Protein AF-A0A6A3LC48-F1 (afdb_monomer_lite)

pLDDT: mean 78.42, std 11.38, range [39.09, 95.81]

Secondary structure (DSSP, 8-state):
---------HHHHHHHHHHS-HHHHHHHHHHHHHHHHHHHHHHHHTSSSHHHHHHHHHHHHHHIIIIIHHHHHHHHHHTTTS-HHHHHHHHHHHHHHHHHHHHHHHHHHHHHHHGGGG--SSTTS-GGGSSS-TT-HHHH---

Radius of gyration: 25.18 Å; chains: 1; bounding box: 53×51×68 Å

Sequence (143 aa):
MADAEYDLSPEALLNEYHNSGPVVVMKYVTLRICVVVLLLILAIIFKDHFMDFSDFVGAWAVSLACIILPIFFYLKAFWNRTPWYEKAIGTFIIVVCTGLGGYVTYTTGHDLFLDIVSDKAFPYCPDEYSEVVYTNTSFYGNN

Organism: NCBI:txid129364

Foldseek 3Di:
DDDPPPPPPPVVVVVCCVVDPPVVVVVVVVVVVVVVVVVVVCCVLCVPPVVLVCCLCCLPVVCVVPQLVVLVVVCVVCVPPDDPVSVVVSVVSNVVSVVVSVVSNVVSVCCSPVCSVVQQCQPPDDPVCRNDHPPPCVVPDDD

InterPro domains:
  IPR013057 Amino acid transporter, transmembrane domain [PF01490] (19-101)

Structure (mmCIF, N/CA/C/O backbone):
data_AF-A0A6A3LC48-F1
#
_entry.id   AF-A0A6A3LC48-F1
#
loop_
_atom_site.group_PDB
_atom_site.id
_atom_site.type_symbol
_atom_site.label_atom_id
_atom_site.label_alt_id
_atom_site.label_comp_id
_atom_site.label_asym_id
_atom_site.label_entity_id
_atom_site.label_seq_id
_atom_site.pdbx_PDB_ins_code
_atom_site.Cartn_x
_atom_site.Cartn_y
_atom_site.Cartn_z
_atom_site.occupancy
_atom_site.B_iso_or_equiv
_atom_site.auth_seq_id
_atom_site.auth_comp_id
_atom_site.auth_asym_id
_atom_site.auth_atom_id
_atom_site.pdbx_PDB_model_num
ATOM 1 N N . MET A 1 1 ? -18.960 -11.275 23.269 1.00 39.09 1 MET A N 1
ATOM 2 C CA . MET A 1 1 ? -18.801 -11.473 21.817 1.00 39.09 1 MET A CA 1
ATOM 3 C C . MET A 1 1 ? -17.619 -12.396 21.711 1.00 39.09 1 MET A C 1
ATOM 5 O O . MET A 1 1 ? -16.554 -11.971 22.121 1.00 39.09 1 MET A O 1
ATOM 9 N N . ALA A 1 2 ? -17.874 -13.657 21.365 1.00 42.38 2 ALA A N 1
ATOM 10 C CA . ALA A 1 2 ? -16.872 -14.710 21.357 1.00 42.38 2 ALA A CA 1
ATOM 11 C C . ALA A 1 2 ? -15.786 -14.368 20.331 1.00 42.38 2 ALA A C 1
ATOM 13 O O . ALA A 1 2 ? -16.013 -14.396 19.125 1.00 42.38 2 ALA A O 1
ATOM 14 N N . ASP A 1 3 ? -14.658 -13.926 20.855 1.00 45.94 3 ASP A N 1
ATOM 15 C CA . ASP A 1 3 ? -13.305 -14.230 20.429 1.00 45.94 3 ASP A CA 1
ATOM 16 C C . ASP A 1 3 ? -13.253 -15.574 19.682 1.00 45.94 3 ASP A C 1
ATOM 18 O O . ASP A 1 3 ? -13.149 -16.653 20.257 1.00 45.94 3 ASP A O 1
ATOM 22 N N . ALA A 1 4 ? -13.388 -15.492 18.356 1.00 54.62 4 ALA A N 1
ATOM 23 C CA . ALA A 1 4 ? -13.015 -16.552 17.435 1.00 54.62 4 ALA A CA 1
ATOM 24 C C . ALA A 1 4 ? -11.483 -16.612 17.406 1.00 54.62 4 ALA A C 1
ATOM 26 O O . ALA A 1 4 ? -10.843 -16.073 16.504 1.00 54.62 4 ALA A O 1
ATOM 27 N N . GLU A 1 5 ? -10.896 -17.205 18.441 1.00 53.19 5 GLU A N 1
ATOM 28 C CA . GLU A 1 5 ? -9.494 -17.597 18.440 1.00 53.19 5 GLU A CA 1
ATOM 29 C C . GLU A 1 5 ? -9.358 -18.745 17.429 1.00 53.19 5 GLU A C 1
ATOM 31 O O . GLU A 1 5 ? -9.649 -19.903 17.718 1.00 53.19 5 GLU A O 1
ATOM 36 N N . TYR A 1 6 ? -9.062 -18.393 16.173 1.00 64.75 6 TYR A N 1
ATOM 37 C CA . TYR A 1 6 ? -8.746 -19.366 15.133 1.00 64.75 6 TYR A CA 1
ATOM 38 C C . TYR A 1 6 ? -7.434 -20.035 15.531 1.00 64.75 6 TYR A C 1
ATOM 40 O O . TYR A 1 6 ? -6.380 -19.397 15.506 1.00 64.75 6 TYR A O 1
ATOM 48 N N . ASP A 1 7 ? -7.528 -21.291 15.957 1.00 62.50 7 ASP A N 1
ATOM 49 C CA . ASP A 1 7 ? -6.393 -22.089 16.400 1.00 62.50 7 ASP A CA 1
ATOM 50 C C . ASP A 1 7 ? -5.436 -22.319 15.218 1.00 62.50 7 ASP A C 1
ATOM 52 O O . ASP A 1 7 ? -5.627 -23.198 14.379 1.00 62.50 7 ASP A O 1
ATOM 56 N N . LEU A 1 8 ? -4.417 -21.460 15.130 1.00 70.62 8 LEU A N 1
ATOM 57 C CA . LEU A 1 8 ? -3.372 -21.484 14.106 1.00 70.62 8 LEU A CA 1
ATOM 58 C C . LEU A 1 8 ? -2.271 -22.507 14.447 1.00 70.62 8 LEU A C 1
ATOM 60 O O . LEU A 1 8 ? -1.133 -22.369 13.992 1.00 70.62 8 LEU A O 1
ATOM 64 N N . SER A 1 9 ? -2.558 -23.501 15.291 1.00 78.94 9 SER A N 1
ATOM 65 C CA . SER A 1 9 ? -1.621 -24.590 15.539 1.00 78.94 9 SER A CA 1
ATOM 66 C C . SER A 1 9 ? -1.402 -25.405 14.253 1.00 78.94 9 SER A C 1
ATOM 68 O O . SER A 1 9 ? -2.340 -25.663 13.486 1.00 78.94 9 SER A O 1
ATOM 70 N N . PRO A 1 10 ? -0.151 -25.804 13.959 1.00 76.31 10 PRO A N 1
ATOM 71 C CA . PRO A 1 10 ? 0.163 -26.533 12.734 1.00 76.31 10 PRO A CA 1
ATOM 72 C C . PRO A 1 10 ? -0.586 -27.870 12.655 1.00 76.31 10 PRO A C 1
ATOM 74 O O . PRO A 1 10 ? -0.976 -28.274 11.561 1.00 76.31 10 PRO A O 1
ATOM 77 N N . GLU A 1 11 ? -0.851 -28.522 13.791 1.00 77.31 11 GLU A N 1
ATOM 78 C CA . GLU A 1 11 ? -1.686 -29.723 13.877 1.00 77.31 11 GLU A CA 1
ATOM 79 C C . GLU A 1 11 ? -3.169 -29.488 13.534 1.00 77.31 11 GLU A C 1
ATOM 81 O O . GLU A 1 11 ? -3.749 -30.304 12.811 1.00 77.31 11 GLU A O 1
ATOM 86 N N . ALA A 1 12 ? -3.790 -28.393 13.991 1.00 77.00 12 ALA A N 1
ATOM 87 C CA . ALA A 1 12 ? -5.186 -28.083 13.672 1.00 77.00 12 ALA A CA 1
ATOM 88 C C . ALA A 1 12 ? -5.361 -27.768 12.180 1.00 77.00 12 ALA A C 1
ATOM 90 O O . ALA A 1 12 ? -6.267 -28.300 11.537 1.00 77.00 12 ALA A O 1
ATOM 91 N N . LEU A 1 13 ? -4.428 -27.004 11.602 1.00 74.31 13 LEU A N 1
ATOM 92 C CA . LEU A 1 13 ? -4.400 -26.681 10.174 1.00 74.31 13 LEU A CA 1
ATOM 93 C C . LEU A 1 13 ? -4.183 -27.916 9.292 1.00 74.31 13 LEU A C 1
ATOM 95 O O . LEU A 1 13 ? -4.805 -28.03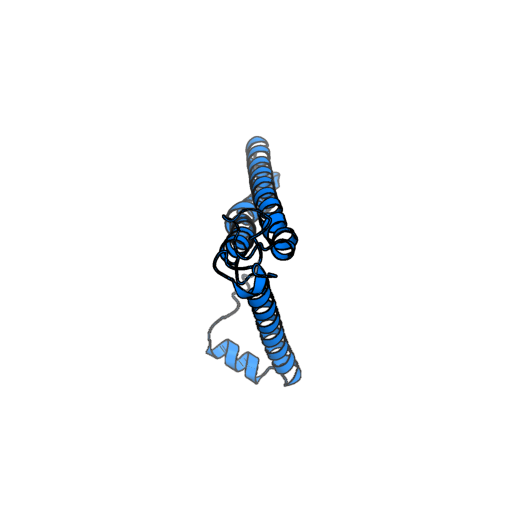5 8.237 1.00 74.31 13 LEU A O 1
ATOM 99 N N . LEU A 1 14 ? -3.318 -28.850 9.707 1.00 73.94 14 LEU A N 1
ATOM 100 C CA . LEU A 1 14 ? -3.104 -30.104 8.978 1.00 73.94 14 LEU A CA 1
ATOM 101 C C . LEU A 1 14 ? -4.348 -30.989 9.009 1.00 73.94 14 LEU A C 1
ATOM 103 O O . LEU A 1 14 ? -4.737 -31.532 7.977 1.00 73.94 14 LEU A O 1
ATOM 107 N N . ASN A 1 15 ? -4.985 -31.115 10.174 1.00 76.56 15 ASN A N 1
ATOM 108 C CA . ASN A 1 15 ? -6.213 -31.889 10.320 1.00 76.56 15 ASN A CA 1
ATOM 109 C C . ASN A 1 15 ? -7.360 -31.276 9.510 1.00 76.56 15 ASN A C 1
ATOM 111 O O . ASN A 1 15 ? -8.093 -32.003 8.841 1.00 76.56 15 ASN A O 1
ATOM 115 N N . GLU A 1 16 ? -7.479 -29.948 9.501 1.00 72.56 16 GLU A N 1
ATOM 116 C CA . GLU A 1 16 ? -8.446 -29.233 8.671 1.00 72.56 16 GLU A CA 1
ATOM 117 C C . GLU A 1 16 ? -8.141 -29.419 7.179 1.00 72.56 16 GLU A C 1
ATOM 119 O O . GLU A 1 16 ? -9.053 -29.696 6.405 1.00 72.56 16 GLU A O 1
ATOM 124 N N . TYR A 1 17 ? -6.872 -29.368 6.766 1.00 69.38 17 TYR A N 1
ATOM 125 C CA . TYR A 1 17 ? -6.455 -29.604 5.381 1.00 69.38 17 TYR A CA 1
ATOM 126 C C . TYR A 1 17 ? -6.696 -31.052 4.921 1.00 69.38 17 TYR A C 1
ATOM 128 O O . TYR A 1 17 ? -7.121 -31.269 3.789 1.00 69.38 17 TYR A O 1
ATOM 136 N N . HIS A 1 18 ? -6.480 -32.044 5.789 1.00 72.12 18 HIS A N 1
ATOM 137 C CA . HIS A 1 18 ? -6.771 -33.454 5.506 1.00 72.12 18 HIS A CA 1
ATOM 138 C C . HIS A 1 18 ? -8.271 -33.764 5.477 1.00 72.12 18 HIS A C 1
ATOM 140 O O . HIS A 1 18 ? -8.707 -34.611 4.698 1.00 72.12 18 HIS A O 1
ATOM 146 N N . ASN A 1 19 ? -9.058 -33.091 6.319 1.00 72.69 19 ASN A N 1
ATOM 147 C CA . ASN A 1 19 ? -10.512 -33.236 6.364 1.00 72.69 19 ASN A CA 1
ATOM 148 C C . ASN A 1 19 ? -11.221 -32.387 5.289 1.00 72.69 19 ASN A C 1
ATOM 150 O O . ASN A 1 19 ? -12.378 -32.626 4.940 1.00 72.69 19 ASN A O 1
ATOM 154 N N . SER A 1 20 ? -10.520 -31.399 4.734 1.00 67.75 20 SER A N 1
ATOM 155 C CA . SER A 1 20 ? -10.957 -30.601 3.597 1.00 67.75 20 SER A CA 1
ATOM 156 C C . SER A 1 20 ? -10.944 -31.452 2.330 1.00 67.75 20 SER A C 1
ATOM 158 O O . SER A 1 20 ? -9.907 -31.944 1.894 1.00 67.75 20 SER A O 1
ATOM 160 N N . GLY A 1 21 ? -12.111 -31.626 1.705 1.00 77.25 21 GLY A N 1
ATOM 161 C CA . GLY A 1 21 ? -12.223 -32.391 0.462 1.00 77.25 21 GLY A CA 1
ATOM 162 C C . GLY A 1 21 ? -11.293 -31.868 -0.653 1.00 77.25 21 GLY A C 1
ATOM 163 O O . GLY A 1 21 ? -10.888 -30.700 -0.633 1.00 77.25 21 GLY A O 1
ATOM 164 N N . PRO A 1 22 ? -11.003 -32.682 -1.687 1.00 7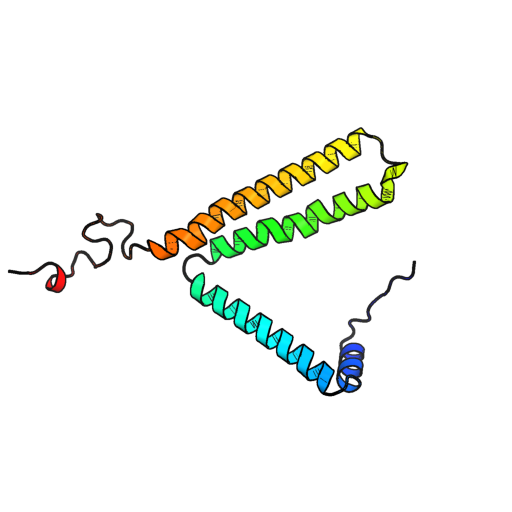8.12 22 PRO A N 1
ATOM 165 C CA . PRO A 1 22 ? -10.016 -32.363 -2.730 1.00 78.12 22 PRO A CA 1
ATOM 166 C C . PRO A 1 22 ? -10.284 -31.030 -3.448 1.00 78.12 22 PRO A C 1
ATOM 168 O O . PRO A 1 22 ? -9.363 -30.357 -3.900 1.00 78.12 22 PRO A O 1
ATOM 171 N N . VAL A 1 23 ? -11.546 -30.600 -3.506 1.00 78.38 23 VAL A N 1
ATOM 172 C CA . VAL A 1 23 ? -11.967 -29.324 -4.102 1.00 78.38 23 VAL A CA 1
ATOM 173 C C . VAL A 1 23 ? -11.466 -28.112 -3.307 1.00 78.38 23 VAL A C 1
ATOM 175 O O . VAL A 1 23 ? -11.107 -27.090 -3.888 1.00 78.38 23 VAL A O 1
ATOM 178 N N . VAL A 1 24 ? -11.432 -28.208 -1.979 1.00 82.62 24 VAL A N 1
ATOM 179 C CA . VAL A 1 24 ? -10.989 -27.118 -1.102 1.00 82.62 24 VAL A CA 1
ATOM 180 C C . VAL A 1 24 ? -9.467 -26.988 -1.171 1.00 82.62 24 VAL A C 1
ATOM 182 O O . VAL A 1 24 ? -8.946 -25.887 -1.337 1.00 82.62 24 VAL A O 1
ATOM 185 N N . VAL A 1 25 ? -8.759 -28.120 -1.166 1.00 82.69 25 VAL A N 1
ATOM 186 C CA . VAL A 1 25 ? -7.310 -28.172 -1.394 1.00 82.69 25 VAL A CA 1
ATOM 187 C C . VAL A 1 25 ? -6.935 -27.524 -2.730 1.00 82.69 25 VAL A C 1
ATOM 189 O O . VAL A 1 25 ? -6.060 -26.658 -2.768 1.00 82.69 25 VAL A O 1
ATOM 192 N N . MET A 1 26 ? -7.646 -27.858 -3.814 1.00 85.19 26 MET A N 1
ATOM 193 C CA . MET A 1 26 ? -7.429 -27.237 -5.126 1.00 85.19 26 MET A CA 1
ATOM 194 C C . MET A 1 26 ? -7.600 -25.715 -5.081 1.00 85.19 26 MET A C 1
ATOM 196 O O . MET A 1 26 ? -6.760 -25.002 -5.620 1.00 85.19 26 MET A O 1
ATOM 200 N N . LYS A 1 27 ? -8.617 -25.194 -4.380 1.00 86.00 27 LYS A N 1
ATOM 201 C CA . LYS A 1 27 ? -8.803 -23.742 -4.205 1.00 86.00 27 LYS A CA 1
ATOM 202 C C . LYS A 1 27 ? -7.620 -23.076 -3.499 1.00 86.00 27 LYS A C 1
ATOM 204 O O . LYS A 1 27 ? -7.165 -22.029 -3.956 1.00 86.00 27 LYS A O 1
ATOM 209 N N . TYR A 1 28 ? -7.112 -23.670 -2.417 1.00 84.62 28 TYR A N 1
ATOM 210 C CA . TYR A 1 28 ? -5.957 -23.128 -1.690 1.00 84.62 28 TYR A CA 1
ATOM 211 C C . TYR A 1 28 ? -4.690 -23.120 -2.546 1.00 84.62 28 TYR A C 1
ATOM 213 O O . TYR A 1 28 ? -3.959 -22.128 -2.565 1.00 84.62 28 TYR A O 1
ATOM 221 N N . VAL A 1 29 ? -4.442 -24.204 -3.283 1.00 89.06 29 VAL A N 1
ATOM 222 C CA . VAL A 1 29 ? -3.295 -24.307 -4.193 1.00 89.06 29 VAL A CA 1
ATOM 223 C C . VAL A 1 29 ? -3.419 -23.297 -5.332 1.00 89.06 29 VAL A C 1
ATOM 225 O O . VAL A 1 29 ? -2.460 -22.578 -5.605 1.00 89.06 29 VAL A O 1
ATOM 228 N N . THR A 1 30 ? -4.599 -23.162 -5.945 1.00 92.06 30 THR A N 1
ATOM 229 C CA . THR A 1 30 ? -4.852 -22.149 -6.978 1.00 92.06 30 THR A CA 1
ATOM 230 C C . THR A 1 30 ? -4.622 -20.741 -6.444 1.00 92.06 30 THR A C 1
ATOM 232 O O . THR A 1 30 ? -3.947 -19.963 -7.104 1.00 92.06 30 THR A O 1
ATOM 235 N N . LEU A 1 31 ? -5.101 -20.414 -5.241 1.00 92.81 31 LEU A N 1
ATOM 236 C CA . LEU A 1 31 ? -4.871 -19.100 -4.639 1.00 92.81 31 LEU A CA 1
ATOM 237 C C . LEU A 1 31 ? -3.374 -18.818 -4.452 1.00 92.81 31 LEU A C 1
ATOM 239 O O . LEU A 1 31 ? -2.911 -17.740 -4.817 1.00 92.81 31 LEU A O 1
ATOM 243 N N . ARG A 1 32 ? -2.601 -19.796 -3.958 1.00 93.06 32 ARG A N 1
ATOM 244 C CA . ARG A 1 32 ? -1.141 -19.658 -3.835 1.00 93.06 32 ARG A CA 1
ATOM 245 C C . ARG A 1 32 ? -0.475 -19.427 -5.187 1.00 93.06 32 ARG A C 1
ATOM 247 O O . ARG A 1 32 ? 0.342 -18.521 -5.301 1.00 93.06 32 ARG A O 1
ATOM 254 N N . ILE A 1 33 ? -0.841 -20.204 -6.207 1.00 95.12 33 ILE A N 1
ATOM 255 C CA . ILE A 1 33 ? -0.301 -20.038 -7.562 1.00 95.12 33 ILE A CA 1
ATOM 256 C C . ILE A 1 33 ? -0.655 -18.651 -8.107 1.00 95.12 33 ILE A C 1
ATOM 258 O O . ILE A 1 33 ? 0.228 -17.963 -8.603 1.00 95.12 33 ILE A O 1
ATOM 262 N N . CYS A 1 34 ? -1.903 -18.201 -7.958 1.00 95.81 34 CYS A N 1
ATOM 263 C CA . CYS A 1 34 ? -2.329 -16.871 -8.389 1.00 95.81 34 CYS A CA 1
ATOM 264 C C . CYS A 1 34 ? -1.507 -15.765 -7.722 1.00 95.81 34 CYS A C 1
ATOM 266 O O . CYS A 1 34 ? -1.014 -14.880 -8.414 1.00 95.81 34 CYS A O 1
ATOM 268 N N . VAL A 1 35 ? -1.314 -15.827 -6.400 1.00 94.19 35 VAL A N 1
ATOM 269 C CA . VAL A 1 35 ? -0.500 -14.841 -5.672 1.00 94.19 35 VAL A CA 1
ATOM 270 C C . VAL A 1 35 ? 0.941 -14.846 -6.183 1.00 94.19 35 VAL A C 1
ATOM 272 O O . VAL A 1 35 ? 1.478 -13.784 -6.477 1.00 94.19 35 VAL A O 1
ATOM 275 N N . VAL A 1 36 ? 1.557 -16.019 -6.357 1.00 95.19 36 VAL A N 1
ATOM 276 C CA . VAL A 1 36 ? 2.937 -16.126 -6.862 1.00 95.19 36 VAL A CA 1
ATOM 277 C C . VAL A 1 36 ? 3.061 -15.589 -8.288 1.00 95.19 36 VAL A C 1
ATOM 279 O O . VAL A 1 36 ? 4.007 -14.865 -8.579 1.00 95.19 36 VAL A O 1
ATOM 282 N N . VAL A 1 37 ? 2.109 -15.895 -9.172 1.00 95.75 37 VAL A N 1
ATOM 283 C CA . VAL A 1 37 ? 2.102 -15.395 -10.555 1.00 95.75 37 VAL A CA 1
ATOM 284 C C . VAL A 1 37 ? 1.958 -13.875 -10.583 1.00 95.75 37 VAL A C 1
ATOM 286 O O . VAL A 1 37 ? 2.690 -13.215 -11.313 1.00 95.75 37 VAL A O 1
ATOM 289 N N . LEU A 1 38 ? 1.069 -13.307 -9.764 1.00 90.62 38 LEU A N 1
ATOM 290 C CA . LEU A 1 38 ? 0.927 -11.855 -9.643 1.00 90.62 38 LEU A CA 1
ATOM 291 C C . LEU A 1 38 ? 2.224 -11.209 -9.151 1.00 90.62 38 LEU A C 1
ATOM 293 O O . LEU A 1 38 ? 2.698 -10.261 -9.767 1.00 90.62 38 LEU A O 1
ATOM 297 N N . LEU A 1 39 ? 2.834 -11.753 -8.094 1.00 87.88 39 LEU A N 1
ATOM 298 C CA . LEU A 1 39 ? 4.115 -11.264 -7.581 1.00 87.88 39 LEU A CA 1
ATOM 299 C C . LEU A 1 39 ? 5.230 -11.360 -8.630 1.00 87.88 39 LEU A C 1
ATOM 301 O O . LEU A 1 39 ? 6.048 -10.452 -8.730 1.00 87.88 39 LEU A O 1
ATOM 305 N N . LEU A 1 40 ? 5.246 -12.421 -9.437 1.00 90.75 40 LEU A N 1
ATOM 306 C CA . LEU A 1 40 ? 6.221 -12.601 -10.510 1.00 90.75 40 LEU A CA 1
ATOM 307 C C . LEU A 1 40 ? 6.032 -11.580 -11.638 1.00 90.75 40 LEU A C 1
ATOM 309 O O . LEU A 1 40 ? 7.011 -11.004 -12.100 1.00 90.75 40 LEU A O 1
ATOM 313 N N . ILE A 1 41 ? 4.791 -11.315 -12.052 1.00 87.56 41 ILE A N 1
ATOM 314 C CA . ILE A 1 41 ? 4.488 -10.282 -13.054 1.00 87.56 41 ILE A CA 1
ATOM 315 C C . ILE A 1 41 ? 4.935 -8.907 -12.544 1.00 87.56 41 ILE A C 1
ATOM 317 O O . ILE A 1 41 ? 5.622 -8.184 -13.261 1.00 87.56 41 ILE A O 1
ATOM 321 N N . LEU A 1 42 ? 4.602 -8.574 -11.292 1.00 83.44 42 LEU A N 1
ATOM 322 C CA . LEU A 1 42 ? 5.022 -7.321 -10.659 1.00 83.44 42 LEU A CA 1
ATOM 323 C C . LEU A 1 42 ? 6.552 -7.216 -10.578 1.00 83.44 42 LEU A C 1
ATOM 325 O O . LEU A 1 42 ? 7.099 -6.162 -10.874 1.00 83.44 42 LEU A O 1
ATOM 329 N N . ALA A 1 43 ? 7.252 -8.305 -10.251 1.00 83.19 43 ALA A N 1
ATOM 330 C CA . ALA A 1 43 ? 8.713 -8.326 -10.193 1.00 83.19 43 ALA A CA 1
ATOM 331 C C . ALA A 1 43 ? 9.383 -8.125 -11.564 1.00 83.19 43 ALA A C 1
ATOM 333 O O . ALA A 1 43 ? 10.475 -7.567 -11.628 1.00 83.19 43 ALA A O 1
ATOM 334 N N . ILE A 1 44 ? 8.754 -8.580 -12.653 1.00 83.12 44 ILE A N 1
ATOM 335 C CA . ILE A 1 44 ? 9.263 -8.368 -14.015 1.00 83.12 44 ILE A CA 1
ATOM 336 C C . ILE A 1 44 ? 9.054 -6.914 -14.445 1.00 83.12 44 ILE A C 1
ATOM 338 O O . ILE A 1 44 ? 9.976 -6.310 -14.980 1.00 83.12 44 ILE A O 1
ATOM 342 N N . ILE A 1 45 ? 7.861 -6.359 -14.208 1.00 77.31 45 ILE A N 1
ATOM 343 C CA . ILE A 1 45 ? 7.514 -4.993 -14.629 1.00 77.31 45 ILE A CA 1
ATOM 344 C C . ILE A 1 45 ? 8.290 -3.952 -13.815 1.00 77.31 45 ILE A C 1
ATOM 346 O O . ILE A 1 45 ? 8.789 -2.986 -14.373 1.00 77.31 45 ILE A O 1
ATOM 350 N N . PHE A 1 46 ? 8.427 -4.162 -12.505 1.00 72.75 46 PHE A N 1
ATOM 351 C CA . PHE A 1 46 ? 9.047 -3.204 -11.585 1.00 72.75 46 PHE A CA 1
ATOM 352 C C . PHE A 1 46 ? 10.495 -3.543 -11.244 1.00 72.75 46 PHE A C 1
ATOM 354 O O . PHE A 1 46 ? 10.981 -3.156 -10.184 1.00 72.75 46 PHE A O 1
ATOM 361 N N . LYS A 1 47 ? 11.191 -4.275 -12.121 1.00 73.12 47 LYS A N 1
ATOM 362 C CA . LYS A 1 47 ? 12.584 -4.689 -11.907 1.00 73.12 47 LYS A CA 1
ATOM 363 C C . LYS A 1 47 ? 13.489 -3.501 -11.558 1.00 73.12 47 LYS A C 1
ATOM 365 O O . LYS A 1 47 ? 14.294 -3.619 -10.637 1.00 73.12 47 LYS A O 1
ATOM 370 N N . ASP A 1 48 ? 13.333 -2.387 -12.269 1.00 70.62 48 ASP A N 1
ATOM 371 C CA . ASP A 1 48 ? 14.229 -1.230 -12.168 1.00 70.62 48 ASP A CA 1
ATOM 372 C C . ASP A 1 48 ? 13.743 -0.178 -11.147 1.00 70.62 48 ASP A C 1
ATOM 374 O O . ASP A 1 48 ? 14.541 0.593 -10.623 1.00 70.62 48 ASP A O 1
ATOM 378 N N . HIS A 1 49 ? 12.469 -0.253 -10.738 1.00 72.88 49 HIS A N 1
ATOM 379 C CA . HIS A 1 49 ? 11.820 0.656 -9.777 1.00 72.88 49 HIS A CA 1
ATOM 380 C C . HIS A 1 49 ? 11.180 -0.084 -8.582 1.00 72.88 49 HIS A C 1
ATOM 382 O O . HIS A 1 49 ? 10.138 0.302 -8.051 1.00 72.88 49 HIS A O 1
ATOM 388 N N . PHE A 1 50 ? 11.780 -1.192 -8.133 1.00 77.88 50 PHE A N 1
ATOM 389 C CA . PHE A 1 50 ? 11.213 -2.008 -7.047 1.00 77.88 50 PHE A CA 1
ATOM 390 C C . PHE A 1 50 ? 11.115 -1.248 -5.715 1.00 77.88 50 PHE A C 1
ATOM 392 O O . PHE A 1 50 ? 10.180 -1.466 -4.942 1.00 77.88 50 PHE A O 1
ATOM 399 N N . MET A 1 51 ? 12.077 -0.358 -5.448 1.00 78.62 51 MET A N 1
ATOM 400 C CA . MET A 1 51 ? 12.102 0.470 -4.239 1.00 78.62 51 MET A CA 1
ATOM 401 C C . MET A 1 51 ? 10.866 1.377 -4.190 1.00 78.62 51 MET A C 1
ATOM 403 O O . MET A 1 51 ? 10.139 1.361 -3.200 1.00 78.62 51 MET A O 1
ATOM 407 N N . ASP A 1 52 ? 10.553 2.022 -5.312 1.00 80.06 52 ASP A N 1
ATOM 408 C CA . ASP A 1 52 ? 9.385 2.882 -5.487 1.00 80.06 52 ASP A CA 1
ATOM 409 C C . ASP A 1 52 ? 8.084 2.086 -5.264 1.00 80.06 52 ASP A C 1
ATOM 411 O O . ASP A 1 52 ? 7.246 2.459 -4.443 1.00 80.06 52 ASP A O 1
ATOM 415 N N . PHE A 1 53 ? 7.943 0.903 -5.874 1.00 80.56 53 PHE A N 1
ATOM 416 C CA . PHE A 1 53 ? 6.801 0.012 -5.615 1.00 80.56 53 PHE A CA 1
ATOM 417 C C . PHE A 1 53 ? 6.661 -0.362 -4.129 1.00 80.56 53 PHE A C 1
ATOM 419 O O . PHE A 1 53 ? 5.551 -0.385 -3.582 1.00 80.56 53 PHE A O 1
ATOM 426 N N . SER A 1 54 ? 7.781 -0.663 -3.467 1.00 83.88 54 SER A N 1
ATOM 427 C CA . SER A 1 54 ? 7.791 -1.023 -2.050 1.00 83.88 54 SER A CA 1
ATOM 428 C C . SER A 1 54 ? 7.391 0.149 -1.151 1.00 83.88 54 SER A C 1
ATOM 430 O O . SER A 1 54 ? 6.643 -0.057 -0.193 1.00 83.88 54 SER A O 1
ATOM 432 N N . ASP A 1 55 ? 7.785 1.372 -1.509 1.00 84.38 55 ASP A N 1
ATOM 433 C CA . ASP A 1 55 ? 7.413 2.595 -0.801 1.00 84.38 55 ASP A CA 1
ATOM 434 C C . ASP A 1 55 ? 5.929 2.922 -0.989 1.00 84.38 55 ASP A C 1
ATOM 436 O O . ASP A 1 55 ? 5.256 3.308 -0.031 1.00 84.38 55 ASP A O 1
ATOM 440 N N . PHE A 1 56 ? 5.367 2.663 -2.174 1.00 82.56 56 PHE A N 1
ATOM 441 C CA . PHE A 1 56 ? 3.929 2.774 -2.417 1.00 82.56 56 PHE A CA 1
ATOM 442 C C . PHE A 1 56 ? 3.117 1.814 -1.533 1.00 82.56 56 PHE A C 1
ATOM 444 O O . PHE A 1 56 ? 2.222 2.240 -0.791 1.00 82.56 56 PHE A O 1
ATOM 451 N N . VAL A 1 57 ? 3.436 0.516 -1.583 1.00 85.56 57 VAL A N 1
ATOM 452 C CA . VAL A 1 57 ? 2.723 -0.504 -0.798 1.00 85.56 57 VAL A CA 1
ATOM 453 C C . VAL A 1 57 ? 2.927 -0.269 0.697 1.00 85.56 57 VAL A C 1
ATOM 455 O O . VAL A 1 57 ? 1.970 -0.366 1.466 1.00 85.56 57 VAL A O 1
ATOM 458 N N . GLY A 1 58 ? 4.145 0.082 1.110 1.00 84.25 58 GLY A N 1
ATOM 459 C CA . GLY A 1 58 ? 4.490 0.397 2.490 1.00 84.25 58 GLY A CA 1
ATOM 460 C C . GLY A 1 58 ? 3.696 1.586 3.017 1.00 84.25 58 GLY A C 1
ATOM 461 O O . GLY A 1 58 ? 3.017 1.455 4.034 1.00 84.25 58 GLY A O 1
ATOM 462 N N . ALA A 1 59 ? 3.697 2.715 2.305 1.00 85.06 59 ALA A N 1
ATOM 463 C CA . ALA A 1 59 ? 3.000 3.925 2.730 1.00 85.06 59 ALA A CA 1
ATOM 464 C C . ALA A 1 59 ? 1.501 3.681 2.953 1.00 85.06 59 ALA A C 1
ATOM 466 O O . ALA A 1 59 ? 0.955 4.128 3.962 1.00 85.06 59 ALA A O 1
ATOM 467 N N . TRP A 1 60 ? 0.834 2.940 2.064 1.00 84.25 60 TRP A N 1
ATOM 468 C CA . TRP A 1 60 ? -0.598 2.664 2.191 1.00 84.25 60 TRP A CA 1
ATOM 469 C C . TRP A 1 60 ? -0.923 1.546 3.179 1.00 84.25 60 TRP A C 1
ATOM 471 O O . TRP A 1 60 ? -1.746 1.744 4.074 1.00 84.25 60 TRP A O 1
ATOM 481 N N . ALA A 1 61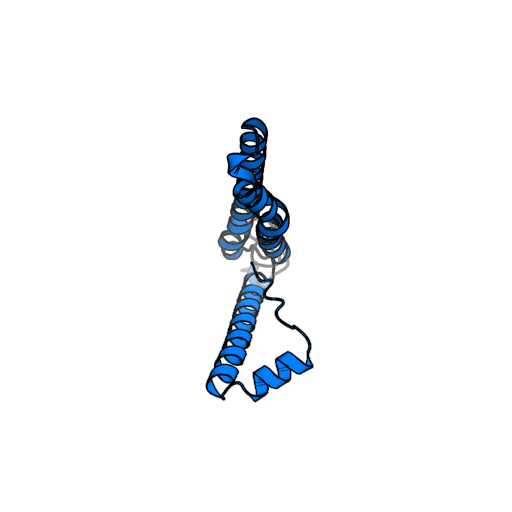 ? -0.293 0.376 3.047 1.00 87.56 61 ALA A N 1
ATOM 482 C CA . ALA A 1 61 ? -0.620 -0.785 3.871 1.00 87.56 61 ALA A CA 1
ATOM 483 C C . ALA A 1 61 ? -0.260 -0.550 5.342 1.00 87.56 61 ALA A C 1
ATOM 485 O O . ALA A 1 61 ? -1.053 -0.879 6.227 1.00 87.56 61 ALA A O 1
ATOM 486 N N . VAL A 1 62 ? 0.896 0.071 5.605 1.00 88.50 62 VAL A N 1
ATOM 487 C CA . VAL A 1 62 ? 1.316 0.408 6.968 1.00 88.50 62 VAL A CA 1
ATOM 488 C C . VAL A 1 62 ? 0.381 1.468 7.536 1.00 88.50 62 VAL A C 1
ATOM 490 O O . VAL A 1 62 ? -0.248 1.200 8.553 1.00 88.50 62 VAL A O 1
ATOM 493 N N . SER A 1 63 ? 0.178 2.607 6.861 1.00 87.69 63 SER A N 1
ATOM 494 C CA . SER A 1 63 ? -0.708 3.671 7.371 1.00 87.69 63 SER A CA 1
ATOM 495 C C . SER A 1 63 ? -2.131 3.179 7.643 1.00 87.69 63 SER A C 1
ATOM 497 O O . SER A 1 63 ? -2.739 3.569 8.643 1.00 87.69 63 SER A O 1
ATOM 499 N N . LEU A 1 64 ? -2.661 2.288 6.797 1.00 88.56 64 LEU A N 1
ATOM 500 C CA . LEU A 1 64 ? -3.964 1.671 7.022 1.00 88.56 64 LEU A CA 1
ATOM 501 C C . LEU A 1 64 ? -3.964 0.793 8.275 1.00 88.56 64 LEU A C 1
ATOM 503 O O . LEU A 1 64 ? -4.826 0.975 9.133 1.00 88.56 64 LEU A O 1
ATOM 507 N N . ALA A 1 65 ? -3.001 -0.121 8.400 1.00 90.19 65 ALA A N 1
ATOM 508 C CA . ALA A 1 65 ? -2.952 -1.084 9.495 1.00 90.19 65 ALA A CA 1
ATOM 509 C C . ALA A 1 65 ? -2.620 -0.444 10.854 1.00 90.19 65 ALA A C 1
ATOM 511 O O . ALA A 1 65 ? -3.227 -0.811 11.860 1.00 90.19 65 ALA A O 1
ATOM 512 N N . CYS A 1 66 ? -1.678 0.503 10.902 1.00 86.38 66 CYS A N 1
ATOM 513 C CA . CYS A 1 66 ? -1.145 1.028 12.161 1.00 86.38 66 CYS A CA 1
ATOM 514 C C . CYS A 1 66 ? -1.699 2.395 12.581 1.00 86.38 66 CYS A C 1
ATOM 516 O O . CYS A 1 66 ? -1.596 2.729 13.760 1.00 86.38 66 CYS A O 1
ATOM 518 N N . ILE A 1 67 ? -2.317 3.167 11.678 1.00 89.06 67 ILE A N 1
ATOM 519 C CA . ILE A 1 67 ? -2.885 4.485 12.013 1.00 89.06 67 ILE A CA 1
ATOM 520 C C . ILE A 1 67 ? -4.395 4.515 11.777 1.00 89.06 67 ILE A C 1
ATOM 522 O O . ILE A 1 67 ? -5.163 4.771 12.703 1.00 89.06 67 ILE A O 1
ATOM 526 N N . ILE A 1 68 ? -4.850 4.234 10.555 1.00 88.62 68 ILE A N 1
ATOM 527 C CA . ILE A 1 68 ? -6.257 4.438 10.182 1.00 88.62 68 ILE A CA 1
ATOM 528 C C . ILE A 1 68 ? -7.164 3.431 10.896 1.00 88.62 68 ILE A C 1
ATOM 530 O O . ILE A 1 68 ? -8.159 3.832 11.497 1.00 88.62 68 ILE A O 1
ATOM 534 N N . LEU A 1 69 ? -6.818 2.142 10.878 1.00 90.19 69 LEU A N 1
ATOM 535 C CA . LEU A 1 69 ? -7.614 1.080 11.495 1.00 90.19 69 LEU A CA 1
ATOM 536 C C . LEU A 1 69 ? -7.812 1.262 13.018 1.00 90.19 69 LEU A C 1
ATOM 538 O O . LEU A 1 69 ? -8.966 1.225 13.456 1.00 90.19 69 LEU A O 1
ATOM 542 N N . PRO A 1 70 ? -6.768 1.502 13.843 1.00 88.75 70 PRO A N 1
ATOM 543 C CA . PRO A 1 70 ? -6.955 1.694 15.281 1.00 88.75 70 PRO A CA 1
ATOM 544 C C . PRO A 1 70 ? -7.756 2.958 15.613 1.00 88.75 70 PRO A C 1
ATOM 546 O O . PRO A 1 70 ? -8.637 2.904 16.472 1.00 88.75 70 PRO A O 1
ATOM 549 N N . ILE A 1 71 ? -7.525 4.075 14.912 1.00 89.19 71 ILE A N 1
ATOM 550 C CA . ILE A 1 71 ? -8.290 5.315 15.131 1.00 89.19 71 ILE A CA 1
ATOM 551 C C . ILE A 1 71 ? -9.752 5.117 14.715 1.00 89.19 71 ILE A C 1
ATOM 553 O O . ILE A 1 71 ? -10.668 5.529 15.430 1.00 89.19 71 ILE A O 1
ATOM 557 N N . PHE A 1 72 ? -9.994 4.440 13.592 1.00 88.56 72 PHE A N 1
ATOM 558 C CA . PHE A 1 72 ? -11.341 4.146 13.116 1.00 88.56 72 PHE A CA 1
ATOM 559 C C . PHE A 1 72 ? -12.113 3.258 14.099 1.00 88.56 72 PHE A C 1
ATOM 561 O O . PHE A 1 72 ? -13.259 3.561 14.438 1.00 88.56 72 PHE A O 1
ATOM 568 N N . PHE A 1 73 ? -11.491 2.191 14.608 1.00 89.62 73 PHE A N 1
ATOM 569 C CA . PHE A 1 73 ? -12.115 1.333 15.614 1.00 89.62 73 PHE A CA 1
ATOM 570 C C . PHE A 1 73 ? -12.324 2.041 16.949 1.00 89.62 73 PHE A C 1
ATOM 572 O O . PHE A 1 73 ? -13.387 1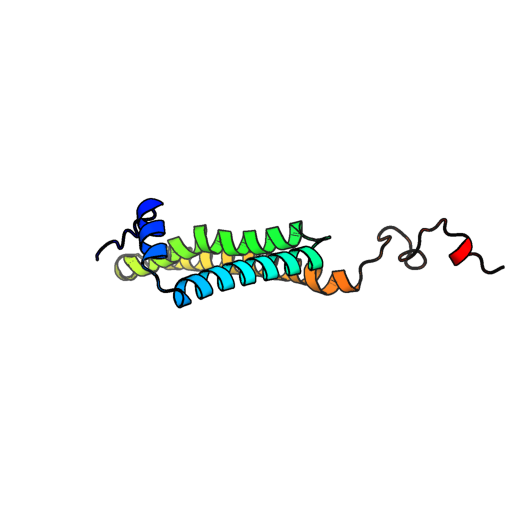.868 17.544 1.00 89.62 73 PHE A O 1
ATOM 579 N N . TYR A 1 74 ? -11.387 2.885 17.385 1.00 86.31 74 TYR A N 1
ATOM 580 C CA . TYR A 1 74 ? -11.549 3.702 18.587 1.00 86.31 74 TYR A CA 1
ATOM 581 C C . TYR A 1 74 ? -12.771 4.623 18.481 1.00 86.31 74 TYR A C 1
ATOM 583 O O . TYR A 1 74 ? -13.654 4.592 19.342 1.00 86.31 74 TYR A O 1
ATOM 591 N N . LEU A 1 75 ? -12.877 5.383 17.385 1.00 85.81 75 LEU A N 1
ATOM 592 C CA . LEU A 1 75 ? -14.006 6.284 17.157 1.00 85.81 75 LEU A CA 1
ATOM 593 C C . LEU A 1 75 ? -15.324 5.514 17.037 1.00 85.81 75 LEU A C 1
ATOM 595 O O . LEU A 1 75 ? -16.324 5.928 17.619 1.00 85.81 75 LEU A O 1
ATOM 599 N N . LYS A 1 76 ? -15.334 4.372 16.340 1.00 86.00 76 L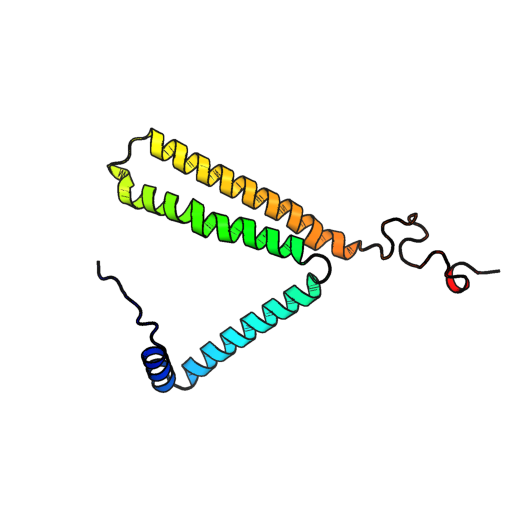YS A N 1
ATOM 600 C CA . LYS A 1 76 ? -16.527 3.526 16.200 1.00 86.00 76 LYS A CA 1
ATOM 601 C C . LYS A 1 76 ? -16.983 2.936 17.539 1.00 86.00 76 LYS A C 1
ATOM 603 O O . LYS A 1 76 ? -18.181 2.917 17.807 1.00 86.00 76 LYS A O 1
ATOM 608 N N . ALA A 1 77 ? -16.056 2.464 18.373 1.00 87.00 77 ALA A N 1
ATOM 609 C CA . ALA A 1 77 ? -16.368 1.828 19.652 1.00 87.00 77 ALA A CA 1
ATOM 610 C C . ALA A 1 77 ? -16.856 2.832 20.708 1.00 87.00 77 ALA A C 1
ATOM 612 O O . ALA A 1 77 ? -17.812 2.552 21.430 1.00 87.00 77 ALA A O 1
ATOM 613 N N . PHE A 1 78 ? -16.246 4.020 20.775 1.00 83.81 78 PHE A N 1
ATOM 614 C CA . PHE A 1 78 ? -16.541 5.022 21.807 1.00 83.81 78 PHE A CA 1
ATOM 615 C C . PHE A 1 78 ? -17.352 6.221 21.308 1.00 83.81 78 PHE A C 1
ATOM 617 O O . PHE A 1 78 ? -17.480 7.220 22.015 1.00 83.81 78 PHE A O 1
ATOM 624 N N . TRP A 1 79 ? -18.002 6.110 20.145 1.00 75.38 79 TRP A N 1
ATOM 625 C CA . TRP A 1 79 ? -18.695 7.218 19.479 1.00 75.38 79 TRP A CA 1
ATOM 626 C C . TRP A 1 79 ? -19.619 8.038 20.392 1.00 75.38 79 TRP A C 1
ATOM 628 O O . TRP A 1 79 ? -19.685 9.258 20.261 1.00 75.38 79 TRP A O 1
ATOM 638 N N . ASN A 1 80 ? -20.322 7.407 21.334 1.00 78.44 80 ASN A N 1
ATOM 639 C CA . ASN A 1 80 ? -21.272 8.102 22.208 1.00 78.44 80 ASN A CA 1
ATOM 640 C C . ASN A 1 80 ? -20.652 8.674 23.500 1.00 78.44 80 ASN A C 1
ATOM 642 O O . ASN A 1 80 ? -21.297 9.442 24.206 1.00 78.44 80 ASN A O 1
ATOM 646 N N . ARG A 1 81 ? -19.419 8.278 23.839 1.00 80.75 81 ARG A N 1
ATOM 647 C CA . ARG A 1 81 ? -18.688 8.710 25.045 1.00 80.75 81 ARG A CA 1
ATOM 648 C C . ARG A 1 81 ? -17.597 9.730 24.729 1.00 80.75 81 ARG A C 1
ATOM 650 O O . ARG A 1 81 ? -17.244 10.521 25.595 1.00 80.75 81 ARG A O 1
ATOM 657 N N . THR A 1 82 ? -17.082 9.709 23.505 1.00 76.88 82 THR A N 1
ATOM 658 C CA . THR A 1 82 ? -15.968 10.547 23.079 1.00 76.88 82 THR A CA 1
ATOM 659 C C . THR A 1 82 ? -16.416 11.994 22.827 1.00 76.88 82 THR A C 1
ATOM 661 O O . THR A 1 82 ? -17.353 12.217 22.046 1.00 76.88 82 THR A O 1
ATOM 664 N N . PRO A 1 83 ? -15.755 12.992 23.442 1.00 83.44 83 PRO A N 1
ATOM 665 C CA . PRO A 1 83 ? -16.031 14.404 23.199 1.00 83.44 83 PRO A CA 1
ATOM 666 C C . PRO A 1 83 ? -15.695 14.810 21.754 1.00 83.44 83 PRO A C 1
ATOM 668 O O . PRO A 1 83 ? -14.895 14.180 21.064 1.00 83.44 83 PRO A O 1
ATOM 671 N N . TRP A 1 84 ? -16.327 15.880 21.270 1.00 83.56 84 TRP A N 1
ATOM 672 C CA . TRP A 1 84 ? -16.268 16.281 19.857 1.00 83.56 84 TRP A CA 1
ATOM 673 C C . TRP A 1 84 ? -14.855 16.647 19.365 1.00 83.56 84 TRP A C 1
ATOM 675 O O . TRP A 1 84 ? -14.562 16.449 18.186 1.00 83.56 84 TRP A O 1
ATOM 685 N N . TYR A 1 85 ? -13.969 17.119 20.252 1.00 85.06 85 TYR A N 1
ATOM 686 C CA . TYR A 1 85 ? -12.596 17.485 19.890 1.00 85.06 85 TYR A CA 1
ATOM 687 C C . TYR A 1 85 ? -11.757 16.264 19.474 1.00 85.06 85 TYR A C 1
ATOM 689 O O . TYR A 1 85 ? -11.038 16.331 18.481 1.00 85.06 85 TYR A O 1
ATOM 697 N N . GLU A 1 86 ? -11.889 15.120 20.157 1.00 85.00 86 GLU A N 1
ATOM 698 C CA . GLU A 1 86 ? -11.143 13.896 19.809 1.00 85.00 86 GLU A CA 1
ATOM 699 C C . GLU A 1 86 ? -11.602 13.330 18.468 1.00 85.00 86 GLU A C 1
ATOM 701 O O . GLU A 1 86 ? -10.791 12.852 17.678 1.00 85.00 86 GLU A O 1
ATOM 706 N N . LYS A 1 87 ? -12.901 13.444 18.171 1.00 84.94 87 LYS A N 1
ATOM 707 C CA . LYS A 1 87 ? -13.458 13.050 16.872 1.00 84.94 87 LYS A CA 1
ATOM 708 C C . LYS A 1 87 ? -12.890 13.901 15.742 1.00 84.94 87 LYS A C 1
ATOM 710 O O . LYS A 1 87 ? -12.549 13.361 14.690 1.00 84.94 87 LYS A O 1
ATOM 715 N N . ALA A 1 88 ? -12.776 15.211 15.961 1.00 88.88 88 ALA A N 1
ATOM 716 C CA . ALA A 1 88 ? -12.219 16.136 14.982 1.00 88.88 88 ALA A CA 1
ATOM 717 C C . ALA A 1 88 ? -10.731 15.855 14.725 1.00 88.88 88 ALA A C 1
ATOM 719 O O . ALA A 1 88 ? -10.330 15.725 13.571 1.00 88.88 88 ALA A O 1
ATOM 720 N N . ILE A 1 89 ? -9.933 15.680 15.783 1.00 89.69 89 ILE A N 1
ATOM 721 C CA . ILE A 1 89 ? -8.497 15.385 15.669 1.00 89.69 89 ILE A CA 1
ATOM 722 C C . ILE A 1 89 ? -8.267 14.012 15.022 1.00 89.69 89 ILE A C 1
ATOM 724 O O . ILE A 1 89 ? -7.466 13.903 14.098 1.00 89.69 89 ILE A O 1
ATOM 728 N N . GLY A 1 90 ? -8.997 12.974 15.441 1.00 87.88 90 GLY A N 1
ATOM 729 C CA . GLY A 1 90 ? -8.881 11.636 14.854 1.00 87.88 90 GLY A CA 1
ATOM 730 C C . GLY A 1 90 ? -9.256 11.612 13.370 1.00 87.88 90 GLY A C 1
ATOM 731 O O . GLY A 1 90 ? -8.544 11.023 12.559 1.00 87.88 90 GLY A O 1
ATOM 732 N N . THR A 1 91 ? -10.323 12.321 12.992 1.00 87.88 91 THR A N 1
ATOM 733 C CA . THR A 1 91 ? -10.718 12.469 11.581 1.00 87.88 91 THR A CA 1
ATOM 734 C C . THR A 1 91 ? -9.663 13.238 10.788 1.00 87.88 91 THR A C 1
ATOM 736 O O . THR A 1 91 ? -9.317 12.830 9.684 1.00 87.88 91 THR A O 1
ATOM 739 N N . PHE A 1 92 ? -9.108 14.312 11.353 1.00 92.81 92 PHE A N 1
ATOM 740 C CA . PHE A 1 92 ? -8.042 15.083 10.719 1.00 92.81 92 PHE A CA 1
ATOM 741 C C . PHE A 1 92 ? -6.800 14.225 10.442 1.00 92.81 92 PHE A C 1
ATOM 743 O O . PHE A 1 92 ? -6.290 14.243 9.326 1.00 92.81 92 PHE A O 1
ATOM 750 N N . ILE A 1 93 ? -6.362 13.415 11.412 1.00 91.06 93 ILE A N 1
ATOM 751 C CA . ILE A 1 93 ? -5.218 12.506 11.244 1.00 91.06 93 ILE A CA 1
ATOM 752 C C . ILE A 1 93 ? -5.487 11.493 10.127 1.00 91.06 93 ILE A C 1
ATOM 754 O O . ILE A 1 93 ? -4.638 11.310 9.259 1.00 91.06 93 ILE A O 1
ATOM 758 N N . ILE A 1 94 ? -6.677 10.882 10.094 1.00 90.69 94 ILE A N 1
ATOM 759 C CA . ILE A 1 94 ? -7.056 9.946 9.023 1.00 90.69 94 ILE A CA 1
ATOM 760 C C . ILE A 1 94 ? -6.990 10.632 7.654 1.00 90.69 94 ILE A C 1
ATOM 762 O O . ILE A 1 94 ? -6.432 10.065 6.714 1.00 90.69 94 ILE A O 1
ATOM 766 N N . VAL A 1 95 ? -7.524 11.850 7.534 1.00 92.44 95 VAL A N 1
ATOM 767 C CA . VAL A 1 95 ? -7.519 12.608 6.274 1.00 92.44 95 VAL A CA 1
ATOM 768 C C . VAL A 1 95 ? -6.094 12.936 5.833 1.00 92.44 95 VAL A C 1
ATOM 770 O O . VAL A 1 95 ? -5.763 12.718 4.671 1.00 92.44 95 VAL A O 1
ATOM 773 N N . VAL A 1 96 ? -5.234 13.400 6.742 1.00 91.94 96 VAL A N 1
ATOM 774 C CA . VAL A 1 96 ? -3.835 13.725 6.425 1.00 91.94 96 VAL A CA 1
ATOM 775 C C . VAL A 1 96 ? -3.054 12.474 6.026 1.00 91.94 96 VAL A C 1
ATOM 777 O O . VAL A 1 96 ? -2.390 12.491 4.996 1.00 91.94 96 VAL A O 1
ATOM 780 N N . CYS A 1 97 ? -3.161 11.373 6.775 1.00 88.44 97 CYS A N 1
ATOM 781 C CA . CYS A 1 97 ? -2.477 10.120 6.439 1.00 88.44 97 CYS A CA 1
ATOM 782 C C . CYS A 1 97 ? -2.964 9.537 5.108 1.00 88.44 97 CYS A C 1
ATOM 784 O O . CYS A 1 97 ? -2.154 9.062 4.319 1.00 88.44 97 CYS A O 1
ATOM 786 N N . THR A 1 98 ? -4.265 9.622 4.823 1.00 88.00 98 THR A N 1
ATOM 787 C CA . THR A 1 98 ? -4.819 9.188 3.531 1.00 88.00 98 THR A CA 1
ATOM 788 C C . THR A 1 98 ? -4.356 10.104 2.397 1.00 88.00 98 THR A C 1
ATOM 790 O O . THR A 1 98 ? -4.021 9.621 1.321 1.00 88.00 98 THR A O 1
ATOM 793 N N . GLY A 1 99 ? -4.292 11.417 2.633 1.00 88.44 99 GLY A N 1
ATOM 794 C CA . GLY A 1 99 ? -3.820 12.399 1.657 1.00 88.44 99 GLY A CA 1
ATOM 795 C C . GLY A 1 99 ? -2.336 12.240 1.333 1.00 88.44 99 GLY A C 1
ATOM 796 O O . GLY A 1 99 ? -1.974 12.194 0.164 1.00 88.44 99 GLY A O 1
ATOM 797 N N . LEU A 1 100 ? -1.486 12.090 2.350 1.00 86.69 100 LEU A N 1
ATOM 798 C CA . LEU A 1 100 ? -0.053 11.845 2.176 1.00 86.69 100 LEU A CA 1
ATOM 799 C C . LEU A 1 100 ? 0.212 10.470 1.558 1.00 86.69 100 LEU A C 1
ATOM 801 O O . LEU A 1 100 ? 1.002 10.370 0.626 1.00 86.69 100 LEU A O 1
ATOM 805 N N . GLY A 1 101 ? -0.487 9.426 2.012 1.00 85.56 101 GLY A N 1
ATOM 806 C CA . GLY A 1 101 ? -0.403 8.100 1.404 1.00 85.56 101 GLY A CA 1
ATOM 807 C C . GLY A 1 101 ? -0.824 8.129 -0.064 1.00 85.56 101 GLY A C 1
ATOM 808 O O . GLY A 1 101 ? -0.145 7.561 -0.914 1.00 85.56 101 GLY A O 1
ATOM 809 N N . GLY A 1 102 ? -1.922 8.818 -0.386 1.00 84.56 102 GLY A N 1
ATOM 810 C CA . GLY A 1 102 ? -2.391 9.026 -1.756 1.00 84.56 102 GLY A CA 1
ATOM 811 C C . GLY A 1 102 ? -1.439 9.874 -2.602 1.00 84.56 102 GLY A C 1
ATOM 812 O O . GLY A 1 102 ? -1.267 9.589 -3.780 1.00 84.56 102 GLY A O 1
ATOM 813 N N . TYR A 1 103 ? -0.776 10.868 -2.009 1.00 86.38 103 TYR A N 1
ATOM 814 C CA . TYR A 1 103 ? 0.241 11.668 -2.688 1.00 86.38 103 TYR A CA 1
ATOM 815 C C . TYR A 1 103 ? 1.452 10.818 -3.072 1.00 86.38 103 TYR A C 1
ATOM 817 O O . TYR A 1 103 ? 1.799 10.781 -4.246 1.00 86.38 103 TYR A O 1
ATOM 825 N N . VAL A 1 104 ? 2.023 10.074 -2.116 1.00 85.06 104 VAL A N 1
ATOM 826 C CA . VAL A 1 104 ? 3.144 9.152 -2.375 1.00 85.06 104 VAL A CA 1
ATOM 827 C C . VAL A 1 104 ? 2.742 8.120 -3.424 1.00 85.06 104 VAL A C 1
ATOM 829 O O . VAL A 1 104 ? 3.470 7.887 -4.373 1.00 85.06 104 VAL A O 1
ATOM 832 N N . THR A 1 105 ? 1.526 7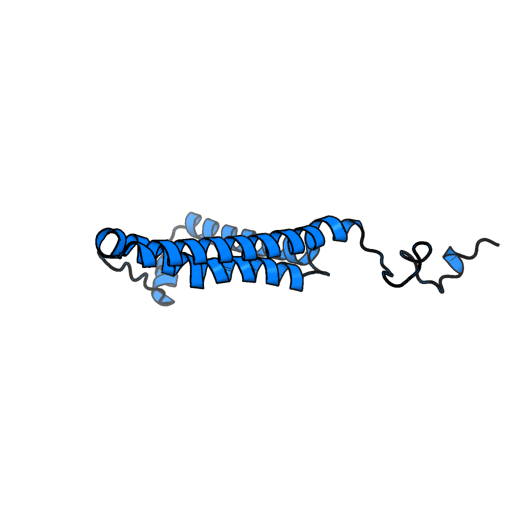.580 -3.325 1.00 82.75 105 THR A N 1
ATOM 833 C CA . THR A 1 105 ? 0.966 6.678 -4.344 1.00 82.75 105 THR A CA 1
ATOM 834 C C . THR A 1 105 ? 0.940 7.301 -5.730 1.00 82.75 105 THR A C 1
ATOM 836 O O . THR A 1 105 ? 1.275 6.639 -6.705 1.00 82.75 105 THR A O 1
ATOM 839 N N . TYR A 1 106 ? 0.498 8.552 -5.832 1.00 81.44 106 TYR A N 1
ATOM 840 C CA . TYR A 1 106 ? 0.361 9.231 -7.108 1.00 81.44 106 TYR A CA 1
ATOM 841 C C . TYR A 1 106 ? 1.722 9.545 -7.727 1.00 81.44 106 TYR A C 1
ATOM 843 O O . TYR A 1 106 ? 1.909 9.283 -8.909 1.00 81.44 106 TYR A O 1
ATOM 851 N N . THR A 1 107 ? 2.666 10.075 -6.944 1.00 82.88 107 THR A N 1
ATOM 852 C CA . THR A 1 107 ? 4.013 10.397 -7.434 1.00 82.88 107 THR A CA 1
ATOM 853 C C . THR A 1 107 ? 4.744 9.132 -7.845 1.00 82.88 107 THR A C 1
ATOM 855 O O . THR A 1 107 ? 5.152 9.001 -8.990 1.00 82.88 107 THR A O 1
ATOM 858 N N . THR A 1 108 ? 4.775 8.147 -6.951 1.00 80.38 108 THR A N 1
ATOM 859 C CA . THR A 1 108 ? 5.404 6.861 -7.210 1.00 80.38 108 THR A CA 1
ATOM 860 C C . THR A 1 108 ? 4.748 6.154 -8.380 1.00 80.38 108 THR A C 1
ATOM 862 O O . THR A 1 108 ? 5.451 5.645 -9.232 1.00 80.38 108 THR A O 1
ATOM 865 N N . GLY A 1 109 ? 3.415 6.136 -8.460 1.00 73.94 109 GLY A N 1
ATOM 866 C CA . GLY A 1 109 ? 2.690 5.512 -9.564 1.00 73.94 109 GLY A CA 1
ATOM 867 C C . GLY A 1 109 ? 2.918 6.208 -10.907 1.00 73.94 109 GLY A C 1
ATOM 868 O O . GLY A 1 109 ? 2.944 5.539 -11.934 1.00 73.94 109 GLY A O 1
ATOM 869 N N . HIS A 1 110 ? 3.096 7.529 -10.921 1.00 73.75 110 HIS A N 1
ATOM 870 C CA . HIS A 1 110 ? 3.454 8.260 -12.135 1.00 73.75 110 HIS A CA 1
ATOM 871 C C . HIS A 1 110 ? 4.812 7.784 -12.660 1.00 73.75 110 HIS A C 1
ATOM 873 O O . HIS A 1 110 ? 4.900 7.354 -13.810 1.00 73.75 110 HIS A O 1
ATOM 879 N N . ASP A 1 111 ? 5.818 7.756 -11.789 1.00 71.38 111 ASP A N 1
ATOM 880 C CA . ASP A 1 111 ? 7.169 7.302 -12.123 1.00 71.38 111 ASP A CA 1
ATOM 881 C C . ASP A 1 111 ? 7.157 5.808 -12.514 1.00 71.38 111 ASP A C 1
ATOM 883 O O . ASP A 1 111 ? 7.733 5.404 -13.522 1.00 71.38 111 ASP A O 1
ATOM 887 N N . LEU A 1 112 ? 6.362 4.995 -11.808 1.00 71.19 112 LEU A N 1
ATOM 888 C CA . LEU A 1 112 ? 6.219 3.559 -12.050 1.00 71.19 112 LEU A CA 1
ATOM 889 C C . LEU A 1 112 ? 5.495 3.184 -13.344 1.00 71.19 112 LEU A C 1
ATOM 891 O O . LEU A 1 112 ? 5.613 2.042 -13.751 1.00 71.19 112 LEU A O 1
ATOM 895 N N . PHE A 1 113 ? 4.643 4.023 -13.932 1.00 67.88 113 PHE A N 1
ATOM 896 C CA . PHE A 1 113 ? 3.820 3.611 -15.086 1.00 67.88 113 PHE A CA 1
ATOM 897 C C . PHE A 1 113 ? 4.059 4.451 -16.337 1.00 67.88 113 PHE A C 1
ATOM 899 O O . PHE A 1 113 ? 3.750 3.985 -17.435 1.00 67.88 113 PHE A O 1
ATOM 906 N N . LEU A 1 114 ? 4.596 5.664 -16.198 1.00 64.31 114 LEU A N 1
ATOM 907 C CA . LEU A 1 114 ? 4.864 6.556 -17.325 1.00 64.31 114 LEU A CA 1
ATOM 908 C C . LEU A 1 114 ? 6.348 6.591 -17.693 1.00 64.31 114 LEU A C 1
ATOM 910 O O . LEU A 1 114 ? 6.649 6.665 -18.883 1.00 64.31 114 LEU A O 1
ATOM 914 N N . ASP A 1 115 ? 7.255 6.449 -16.722 1.00 61.62 115 ASP A N 1
ATOM 915 C CA . ASP A 1 115 ? 8.697 6.530 -16.985 1.00 61.62 115 ASP A CA 1
ATOM 916 C C . ASP A 1 115 ? 9.284 5.212 -17.525 1.00 61.62 115 ASP A C 1
ATOM 918 O O . ASP A 1 115 ? 10.204 5.247 -18.333 1.00 61.62 115 ASP A O 1
ATOM 922 N N . ILE A 1 116 ? 8.662 4.050 -17.251 1.00 56.72 116 ILE A N 1
ATOM 923 C CA . ILE A 1 116 ? 9.050 2.762 -17.884 1.00 56.72 116 ILE A CA 1
ATOM 924 C C . ILE A 1 116 ? 8.933 2.826 -19.423 1.00 56.72 116 ILE A C 1
ATOM 926 O O . ILE A 1 116 ? 9.630 2.126 -20.153 1.00 56.72 116 ILE A O 1
ATOM 930 N N . VAL A 1 117 ? 8.036 3.665 -19.951 1.00 54.03 117 VAL A N 1
ATOM 931 C CA . VAL A 1 117 ? 7.871 3.846 -21.406 1.00 54.03 117 VAL A CA 1
ATOM 932 C C . VAL A 1 117 ? 8.947 4.780 -21.982 1.00 54.03 117 VAL A C 1
ATOM 934 O O . VAL A 1 117 ? 9.173 4.785 -23.191 1.00 54.03 117 VAL A O 1
ATOM 937 N N . SER A 1 118 ? 9.629 5.542 -21.126 1.00 55.84 118 SER A N 1
ATOM 938 C CA . SER A 1 118 ? 10.646 6.536 -21.464 1.00 55.84 118 SER A CA 1
ATOM 939 C C . SER A 1 118 ? 12.011 6.188 -20.852 1.00 55.84 118 SER A C 1
ATOM 941 O O . SER A 1 118 ? 12.798 7.089 -20.558 1.00 55.84 118 SER A O 1
ATOM 943 N N . ASP A 1 119 ? 12.310 4.901 -20.655 1.00 59.78 119 ASP A N 1
ATOM 944 C CA . ASP A 1 119 ? 13.575 4.494 -20.048 1.00 59.78 119 ASP A CA 1
ATOM 945 C C . ASP A 1 119 ? 14.734 4.709 -21.035 1.00 59.78 119 ASP A C 1
ATOM 947 O O . ASP A 1 119 ? 14.981 3.948 -21.976 1.00 59.78 119 ASP A O 1
ATOM 951 N N . LYS A 1 120 ? 15.415 5.838 -20.854 1.00 62.31 120 LYS A N 1
ATOM 952 C CA . LYS A 1 120 ? 16.619 6.216 -21.586 1.00 62.31 120 LYS A CA 1
ATOM 953 C C . LYS A 1 120 ? 17.755 5.349 -21.041 1.00 62.31 120 LYS A C 1
ATOM 955 O O . LYS A 1 120 ? 18.232 5.606 -19.941 1.00 62.31 120 LYS A O 1
ATOM 960 N N . ALA A 1 121 ? 18.238 4.371 -21.813 1.00 68.06 121 ALA A N 1
ATOM 961 C CA . ALA A 1 121 ? 19.341 3.478 -21.419 1.00 68.06 121 ALA A CA 1
ATOM 962 C C . ALA A 1 121 ? 20.597 4.219 -20.896 1.00 68.06 121 ALA A C 1
ATOM 964 O O . ALA A 1 121 ? 21.371 3.664 -20.113 1.00 68.06 121 ALA A O 1
ATOM 965 N N . PHE A 1 122 ? 20.791 5.479 -21.305 1.00 65.00 122 PHE A N 1
ATOM 966 C CA . PHE A 1 122 ? 21.801 6.396 -20.776 1.00 65.00 122 PHE A CA 1
ATOM 967 C C . PHE A 1 122 ? 21.166 7.743 -20.374 1.00 65.00 122 PHE A C 1
ATOM 969 O O . PHE A 1 122 ? 21.197 8.694 -21.158 1.00 65.00 122 PHE A O 1
ATOM 976 N N . PRO A 1 123 ? 20.637 7.877 -19.142 1.00 66.06 123 PRO A N 1
ATOM 977 C CA . PRO A 1 123 ? 19.859 9.051 -18.725 1.00 66.06 123 PRO A CA 1
ATOM 978 C C . PRO A 1 123 ? 20.713 10.312 -18.511 1.00 66.06 123 PRO A C 1
ATOM 980 O O . PRO A 1 123 ? 20.204 11.428 -18.514 1.00 66.06 123 PRO A O 1
ATOM 983 N N . TYR A 1 124 ? 22.029 10.150 -18.346 1.00 72.12 124 TYR A N 1
ATOM 984 C CA . TYR A 1 124 ? 22.985 11.255 -18.200 1.00 72.12 124 TYR A CA 1
ATOM 985 C C . TYR A 1 124 ? 23.637 11.673 -19.524 1.00 72.12 124 TYR A C 1
ATOM 987 O O . TYR A 1 124 ? 24.462 12.589 -19.544 1.00 72.12 124 TYR A O 1
ATOM 995 N N . CYS A 1 125 ? 23.312 10.989 -20.622 1.00 67.81 125 CYS A N 1
ATOM 996 C CA . CYS A 1 125 ? 23.809 11.330 -21.943 1.00 67.81 125 CYS A CA 1
ATOM 997 C C . CYS A 1 125 ? 22.860 12.322 -22.640 1.00 67.81 125 CYS A C 1
ATOM 999 O O . CYS A 1 125 ? 21.664 12.331 -22.353 1.00 67.81 125 CYS A O 1
ATOM 1001 N N . PRO A 1 126 ? 23.369 13.162 -23.563 1.00 72.19 126 PRO A N 1
ATOM 1002 C CA . PRO A 1 126 ? 22.518 14.009 -24.398 1.00 72.19 126 PRO A CA 1
ATOM 1003 C C . PRO A 1 126 ? 21.473 13.157 -25.128 1.00 72.19 126 PRO A C 1
ATOM 1005 O O . PRO A 1 126 ? 21.756 12.001 -25.438 1.00 72.19 126 PRO A O 1
ATOM 1008 N N . ASP A 1 127 ? 20.306 13.726 -25.451 1.00 68.81 127 ASP A N 1
ATOM 1009 C CA . ASP A 1 127 ? 19.176 12.986 -26.039 1.00 68.81 127 ASP A CA 1
ATOM 1010 C C . ASP A 1 127 ? 19.553 12.124 -27.255 1.00 68.81 127 ASP A C 1
ATOM 1012 O O . ASP A 1 127 ? 19.011 11.034 -27.425 1.00 68.81 127 ASP A O 1
ATOM 1016 N N . GLU A 1 128 ? 20.527 12.570 -28.049 1.00 66.69 128 GLU A N 1
ATOM 1017 C CA . GLU A 1 128 ? 21.072 11.857 -29.212 1.00 66.69 128 GLU A CA 1
ATOM 1018 C C . GLU A 1 128 ? 21.752 10.516 -28.865 1.00 66.69 128 GLU A C 1
ATOM 1020 O O . GLU A 1 128 ? 21.726 9.595 -29.675 1.00 66.69 128 GLU A O 1
ATOM 1025 N N . TYR A 1 129 ? 22.301 10.370 -27.655 1.00 64.25 129 TYR A N 1
ATOM 1026 C CA . TYR A 1 129 ? 23.051 9.186 -27.201 1.00 64.25 129 TYR A CA 1
ATOM 1027 C C . TYR A 1 129 ? 22.328 8.395 -26.114 1.00 64.25 129 TYR A C 1
ATOM 1029 O O . TYR A 1 129 ? 22.920 7.574 -25.415 1.00 64.25 129 TYR A O 1
ATOM 1037 N N . SER A 1 130 ? 21.044 8.675 -25.938 1.00 63.56 130 SER A N 1
ATOM 1038 C CA . SER A 1 130 ? 20.291 8.198 -24.787 1.00 63.56 130 SER A CA 1
ATOM 1039 C C . SER A 1 130 ? 19.861 6.730 -24.868 1.00 63.56 130 SER A C 1
ATOM 1041 O O . SER A 1 130 ? 19.554 6.132 -23.840 1.00 63.56 130 SER A O 1
ATOM 1043 N N . GLU A 1 131 ? 19.922 6.122 -26.055 1.00 71.88 131 GLU A N 1
ATOM 1044 C CA . GLU A 1 131 ? 19.606 4.702 -26.275 1.00 71.88 131 GLU A CA 1
ATOM 1045 C C . GLU A 1 131 ? 20.847 3.839 -26.569 1.00 71.88 131 GLU A C 1
ATOM 1047 O O . GLU A 1 131 ? 20.811 2.620 -26.406 1.00 71.88 131 GLU A O 1
ATOM 1052 N N . VAL A 1 132 ? 21.969 4.444 -26.989 1.00 74.12 132 VAL A N 1
ATOM 1053 C CA . VAL A 1 132 ? 23.147 3.711 -27.485 1.00 74.12 132 VAL A CA 1
ATOM 1054 C C . VAL A 1 132 ? 24.442 4.325 -26.962 1.00 74.12 132 VAL A C 1
ATOM 1056 O O . VAL A 1 132 ? 24.654 5.529 -27.093 1.00 74.12 132 VAL A O 1
ATOM 1059 N N . VAL A 1 133 ? 25.331 3.477 -26.423 1.00 73.44 133 VAL A N 1
ATOM 1060 C CA . VAL A 1 133 ? 26.615 3.869 -25.809 1.00 73.44 133 VAL A CA 1
ATOM 1061 C C . VAL A 1 133 ? 27.373 4.858 -26.701 1.00 73.44 133 VAL A C 1
ATOM 1063 O O . VAL A 1 133 ? 27.601 4.570 -27.876 1.00 73.44 133 VAL A O 1
ATOM 1066 N N . TYR A 1 134 ? 27.839 5.977 -26.130 1.00 69.12 134 TYR A N 1
ATOM 1067 C CA . TYR A 1 134 ? 28.523 7.051 -26.874 1.00 69.12 134 TYR A CA 1
ATOM 1068 C C . TYR A 1 134 ? 29.745 6.569 -27.686 1.00 69.12 134 TYR A C 1
ATOM 1070 O O . TYR A 1 134 ? 30.111 7.174 -28.689 1.00 69.12 134 TYR A O 1
ATOM 1078 N N . THR A 1 135 ? 30.389 5.477 -27.261 1.00 73.75 135 THR A N 1
ATOM 1079 C CA . THR A 1 135 ? 31.560 4.882 -27.925 1.00 73.75 135 THR A CA 1
ATOM 1080 C C . THR A 1 135 ? 31.209 3.961 -29.093 1.00 73.75 135 THR A C 1
ATOM 1082 O O . THR A 1 135 ? 32.118 3.391 -29.701 1.00 73.75 135 THR A O 1
ATOM 1085 N N . ASN A 1 136 ? 29.926 3.766 -29.417 1.00 75.00 136 ASN A N 1
ATOM 1086 C CA . ASN A 1 136 ? 29.512 2.846 -30.469 1.00 75.00 136 ASN A CA 1
ATOM 1087 C C . ASN A 1 136 ? 29.771 3.433 -31.867 1.00 75.00 136 ASN A C 1
ATOM 1089 O O . ASN A 1 136 ? 28.898 4.012 -32.512 1.00 75.00 136 ASN A O 1
ATOM 1093 N N . THR A 1 137 ? 30.989 3.229 -32.360 1.00 71.75 137 THR A N 1
ATOM 1094 C CA . THR A 1 137 ? 31.435 3.666 -33.689 1.00 71.75 137 THR A CA 1
ATOM 1095 C C . THR A 1 137 ? 30.710 2.970 -34.837 1.00 71.75 137 THR A C 1
ATOM 1097 O O . THR A 1 137 ? 30.712 3.490 -35.941 1.00 71.75 137 THR A O 1
ATOM 1100 N N . SER A 1 138 ? 30.081 1.815 -34.609 1.00 76.44 138 SER A N 1
ATOM 1101 C CA . SER A 1 138 ? 29.322 1.096 -35.645 1.00 76.44 138 SER A CA 1
ATOM 1102 C C . SER A 1 138 ? 27.924 1.684 -35.859 1.00 76.44 138 SER A C 1
ATOM 1104 O O . SER A 1 138 ? 27.366 1.552 -36.942 1.00 76.44 138 SER A O 1
ATOM 1106 N N . PHE A 1 139 ? 27.360 2.315 -34.825 1.00 73.19 139 PHE A N 1
ATOM 1107 C CA . PHE A 1 139 ? 26.044 2.953 -34.860 1.00 73.19 139 PHE A CA 1
ATOM 1108 C C . PHE A 1 139 ? 26.127 4.422 -35.301 1.00 73.19 139 PHE A C 1
ATOM 1110 O O . PHE A 1 139 ? 25.361 4.846 -36.160 1.00 73.19 139 PHE A O 1
ATOM 1117 N N . TYR A 1 140 ? 27.086 5.185 -34.758 1.00 73.94 140 TYR A N 1
ATOM 1118 C CA . TYR A 1 140 ? 27.299 6.598 -35.119 1.00 73.94 140 TYR A CA 1
ATOM 1119 C C . TYR A 1 140 ? 28.234 6.791 -36.320 1.00 73.94 140 TYR A C 1
ATOM 1121 O O . TYR A 1 140 ? 28.276 7.867 -36.910 1.00 73.94 140 TYR A O 1
ATOM 1129 N N . GLY A 1 141 ? 28.997 5.764 -36.693 1.00 69.06 141 GLY A N 1
ATOM 1130 C CA . GLY A 1 141 ? 29.867 5.799 -37.862 1.00 69.06 141 GLY A CA 1
ATOM 1131 C C . GLY A 1 141 ? 29.115 5.380 -39.113 1.00 69.06 141 GLY A C 1
ATOM 1132 O O . GLY A 1 141 ? 29.176 4.218 -39.507 1.00 69.06 141 GLY A O 1
ATOM 1133 N N . ASN A 1 142 ? 28.448 6.333 -39.762 1.00 64.31 142 ASN A N 1
ATOM 1134 C CA . ASN A 1 142 ? 28.143 6.210 -41.183 1.00 64.31 142 ASN A CA 1
ATOM 1135 C C . ASN A 1 142 ? 28.980 7.243 -41.959 1.00 64.31 142 ASN A C 1
ATOM 1137 O O . ASN A 1 142 ? 28.615 8.418 -42.011 1.00 64.31 142 ASN A O 1
ATOM 1141 N N . ASN A 1 143 ? 30.070 6.738 -42.558 1.00 51.41 143 ASN A N 1
ATOM 1142 C CA . ASN A 1 143 ? 31.149 7.394 -43.327 1.00 51.41 143 ASN A CA 1
ATOM 1143 C C . ASN A 1 143 ? 32.217 8.164 -42.542 1.00 51.41 143 ASN A C 1
ATOM 1145 O O . ASN A 1 143 ? 32.014 9.358 -42.237 1.00 51.41 143 ASN A O 1
#